Protein 2CWJ (pdb70)

Foldseek 3Di:
DDDDDDPDDQWDDDAQKIKGDWFFQAPRVHRHHAPDLALRRLQSSVVSVVPVCCVVPHQCLQFAEKEKEAQDDPSCVVNVVNVDVRHDPPDHHYYYDHDNADDVRTRMIMIGMGGD

Solvent-accessible surface area: 6413 Å² total; per-residue (Å²): 84,11,142,64,99,66,142,72,64,14,27,64,108,70,61,86,99,7,99,8,30,14,1,17,0,22,43,15,154,88,62,46,62,28,153,37,37,110,92,74,1,6,85,66,1,8,37,0,1,80,40,33,1,104,64,43,65,16,67,14,77,36,8,77,70,3,30,4,61,14,57,50,145,84,81,89,72,72,8,73,69,0,18,145,96,21,2,89,201,106,122,6,70,80,34,50,69,62,44,89,78,35,65,137,50,0,41,8,29,5,62,0,32,2,107,69

Sequence (116 aa):
APKPVGPYSQAVESGCFMFVSGQIPINPETGALEEGGFKESAKRALDNLKAIVEGAGYSMDDIVKVTVYITDISRFSEFNEVYREYFNRPYPARAVVGVAALPLGAPLEVEAVLYT

CATH classification: 3.30.1330.40

B-factor: mean 121.58, std 36.81, range [38.65, 200.0]

InterPro domains:
  IPR006056 RidA family [TIGR00004] (8-127)
  IPR006175 YjgF/YER057c/UK114 family [PF01042] (12-126)
  IPR006175 YjgF/YER057c/UK114 family [PTHR11803] (12-128)
  IPR035959 RutC-like superfamily [G3DSA:3.30.1330.40] (11-133)
  IPR035959 RutC-like superfamily [SSF55298] (9-129)

Organism: Aeropyrum pernix (strain ATCC 700893 / DSM 11879 / JCM 9820 / NBRC 100138 / K1) (NCBI:txid272557)

Nearest PDB structures (foldseek):
  2cwj-assembly1_A  TM=1.009E+00  e=9.060E-26  Aeropyrum pernix K1
  1xrg-assembly1_C  TM=9.682E-01  e=2.470E-14  Acetivibrio thermocellus
  1xrg-assembly1_A  TM=9.672E-01  e=3.012E-14  Acetivibrio thermocellus
  3l7q-assembly2_E  TM=9.511E-01  e=1.004E-12  Streptococcus mutans UA159
  8v8r-assembly2_C  TM=9.565E-01  e=2.221E-12  Streptococcus sanguinis

Secondary structure (DSSP, 8-state):
-----SS--S-EEETTEEEEEEE--EEGGGTEEPSSSSHHHHHHHHHHHHHHHHHTS--GGG--EEEEEESSSSHHHHHHHHHHTT--SS--EEEEEE-S--GGG-SEEEEEE-B-

Radius of gyration: 13.23 Å; Cα contacts (8 Å, |Δi|>4): 214; chains: 1; bounding box: 33×30×33 Å

Structure (mmCIF, N/CA/C/O backbone):
data_2CWJ
#
_entry.id   2CWJ
#
_cell.length_a   109.026
_cell.length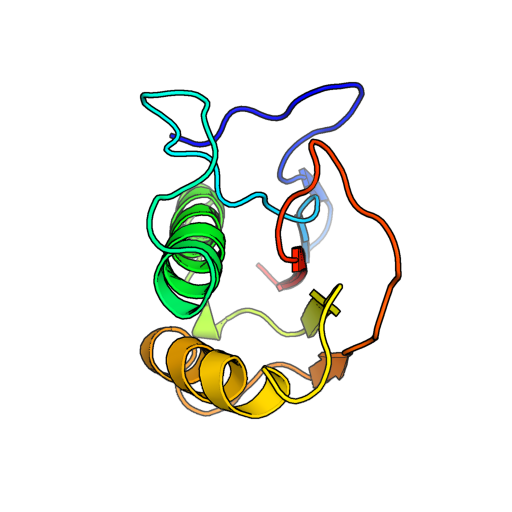_b   109.026
_cell.length_c   109.026
_cell.angle_alpha   90.00
_cell.angle_beta   90.00
_cell.angle_gamma   90.00
#
_symmetry.space_group_name_H-M   'I 21 3'
#
loop_
_atom_site.group_PDB
_atom_site.id
_atom_site.type_symbol
_atom_site.label_atom_id
_atom_site.label_alt_id
_atom_site.label_comp_id
_atom_site.label_asym_id
_atom_site.label_entity_id
_atom_site.label_seq_id
_atom_site.pdbx_PDB_ins_code
_atom_site.Cartn_x
_atom_site.Cartn_y
_atom_site.Cartn_z
_atom_site.occupancy
_atom_site.B_iso_or_equiv
_atom_site.auth_seq_id
_atom_site.auth_comp_id
_atom_site.auth_asym_id
_atom_site.auth_atom_id
_atom_site.pdbx_PDB_model_num
ATOM 1 N N . ALA A 1 4 ? 10.233 94.338 20.929 1.00 199.50 4 ALA A N 1
ATOM 2 C CA . ALA A 1 4 ? 9.787 95.094 19.719 1.00 199.50 4 ALA A CA 1
ATOM 3 C C . ALA A 1 4 ? 9.292 96.490 20.093 1.00 199.50 4 ALA A C 1
ATOM 4 O O . ALA A 1 4 ? 8.758 96.694 21.178 1.00 199.50 4 ALA A O 1
ATOM 6 N N . PRO A 1 5 ? 9.465 97.472 19.190 1.00 108.58 5 PRO A N 1
ATOM 7 C CA . PRO A 1 5 ? 9.039 98.859 19.407 1.00 108.58 5 PRO A CA 1
ATOM 8 C C . PRO A 1 5 ? 7.587 98.983 19.856 1.00 108.58 5 PRO A C 1
ATOM 9 O O . PRO A 1 5 ? 6.689 98.350 19.299 1.00 108.58 5 PRO A O 1
ATOM 13 N N . LYS A 1 6 ? 7.361 99.807 20.870 1.00 200.00 6 LYS A N 1
ATOM 14 C CA . LYS A 1 6 ? 6.008 100.012 21.370 1.00 200.00 6 LYS A CA 1
ATOM 15 C C . LYS A 1 6 ? 5.563 101.474 21.270 1.00 200.00 6 LYS A C 1
ATOM 16 O O . LYS A 1 6 ? 5.965 102.317 22.083 1.00 200.00 6 LYS A O 1
ATOM 22 N N . PRO A 1 7 ? 4.702 101.784 20.274 1.00 95.95 7 PRO A N 1
ATOM 23 C CA . PRO A 1 7 ? 4.222 103.149 20.092 1.00 95.95 7 PRO A CA 1
ATOM 24 C C . PRO A 1 7 ? 3.957 103.828 21.418 1.00 95.95 7 PRO A C 1
ATOM 25 O O . PRO A 1 7 ? 3.443 103.207 22.349 1.00 95.95 7 PRO A O 1
ATOM 29 N N . VAL A 1 8 ? 4.334 105.101 21.503 1.00 119.52 8 VAL A N 1
ATOM 30 C CA . VAL A 1 8 ? 4.128 105.868 22.722 1.00 119.52 8 VAL A CA 1
ATOM 31 C C . VAL A 1 8 ? 3.348 107.167 22.523 1.00 119.52 8 VAL A C 1
ATOM 32 O O . VAL A 1 8 ? 3.848 108.133 21.954 1.00 119.52 8 VAL A O 1
ATOM 36 N N . GLY A 1 9 ? 2.110 107.173 23.005 1.00 127.85 9 GLY A N 1
ATOM 37 C CA . GLY A 1 9 ? 1.289 108.362 22.902 1.00 127.85 9 GLY A CA 1
ATOM 38 C C . GLY A 1 9 ? -0.059 108.108 22.273 1.00 127.85 9 GLY A C 1
ATOM 39 O O . GLY A 1 9 ? -0.803 107.240 22.719 1.00 127.85 9 GLY A O 1
ATOM 40 N N . PRO A 1 10 ? -0.412 108.894 21.250 1.00 99.43 10 PRO A N 1
ATOM 41 C CA . PRO A 1 10 ? -1.675 108.794 20.513 1.00 99.43 10 PRO A CA 1
ATOM 42 C C . PRO A 1 10 ? -1.457 108.310 19.065 1.00 99.43 10 PRO A C 1
ATOM 43 O O . PRO A 1 10 ? -2.063 108.838 18.125 1.00 99.43 10 PRO A O 1
ATOM 47 N N . TYR A 1 11 ? -0.611 107.303 18.879 1.00 105.44 11 TYR A N 1
ATOM 48 C CA . TYR A 1 11 ? -0.340 106.851 17.528 1.00 105.44 11 TYR A CA 1
ATOM 49 C C . TYR A 1 11 ? -0.129 105.365 17.349 1.00 105.44 11 TYR A C 1
ATOM 50 O O . TYR A 1 11 ? 0.165 104.636 18.289 1.00 105.44 11 TYR A O 1
ATOM 59 N N . SER A 1 12 ? -0.259 104.946 16.098 1.00 130.72 12 SER A N 1
ATOM 60 C CA . SER A 1 12 ? -0.062 103.568 15.694 1.00 130.72 12 SER A CA 1
ATOM 61 C C . SER A 1 12 ? 1.265 103.578 14.919 1.00 130.72 12 SER A C 1
ATOM 62 O O . SER A 1 12 ? 1.480 104.448 14.071 1.00 130.72 12 SER A O 1
ATOM 65 N N . GLN A 1 13 ? 2.159 102.634 15.202 1.00 130.20 13 GLN A N 1
ATOM 66 C CA . GLN A 1 13 ? 3.430 102.616 14.496 1.00 130.20 13 GLN A CA 1
ATOM 67 C C . GLN A 1 13 ? 3.303 102.099 13.075 1.00 130.20 13 GLN A C 1
ATOM 68 O O . GLN A 1 13 ? 4.285 101.674 12.491 1.00 130.20 13 GLN A O 1
ATOM 74 N N . ALA A 1 14 ? 2.092 102.152 12.525 1.00 107.87 14 ALA A N 1
ATOM 75 C CA . ALA A 1 14 ? 1.815 101.707 11.157 1.00 107.87 14 ALA A CA 1
ATOM 76 C C . ALA A 1 14 ? 0.326 101.468 10.958 1.00 107.87 14 ALA A C 1
ATOM 77 O O . ALA A 1 14 ? -0.357 101.037 11.886 1.00 107.87 14 ALA A O 1
ATOM 79 N N . VAL A 1 15 ? -0.177 101.751 9.754 1.00 75.98 15 VAL A N 1
ATOM 80 C CA . VAL A 1 15 ? -1.592 101.532 9.432 1.00 75.98 15 VAL A CA 1
ATOM 81 C C . VAL A 1 15 ? -1.801 101.054 7.985 1.00 75.98 15 VAL A C 1
ATOM 82 O O . VAL A 1 15 ? -1.340 101.675 7.024 1.00 75.98 15 VAL A O 1
ATOM 86 N N . GLU A 1 16 ? -2.516 99.939 7.856 1.00 172.98 16 GLU A N 1
ATOM 87 C CA . GLU A 1 16 ? -2.808 99.312 6.567 1.00 172.98 16 GLU A CA 1
ATOM 88 C C . GLU A 1 16 ? -4.026 99.866 5.816 1.00 172.98 16 GLU A C 1
ATOM 89 O O . GLU A 1 16 ? -5.076 99.220 5.760 1.00 172.98 16 GLU A O 1
ATOM 95 N N . SER A 1 17 ? -3.895 101.054 5.233 1.00 140.20 17 SER A N 1
ATOM 96 C CA . SER A 1 17 ? -5.008 101.611 4.472 1.00 140.20 17 SER A CA 1
ATOM 97 C C . SER A 1 17 ? -4.578 101.753 3.017 1.00 140.20 17 SER A C 1
ATOM 98 O O . SER A 1 17 ? -3.518 102.318 2.719 1.00 140.20 17 SER A O 1
ATOM 101 N N . GLY A 1 18 ? -5.404 101.234 2.111 1.00 136.24 18 GLY A N 1
ATOM 102 C CA . GLY A 1 18 ? -5.072 101.293 0.700 1.00 136.24 18 GLY A CA 1
ATOM 103 C C . GLY A 1 18 ? -3.830 100.469 0.415 1.00 136.24 18 GLY A C 1
ATOM 104 O O . GLY A 1 18 ? -3.438 99.608 1.210 1.00 136.24 18 GLY A O 1
ATOM 105 N N . CYS A 1 19 ? -3.206 100.722 -0.727 1.00 184.57 19 CYS A N 1
ATOM 106 C CA . CYS A 1 19 ? -1.996 99.995 -1.096 1.00 184.57 19 CYS A CA 1
ATOM 107 C C . CYS A 1 19 ? -0.753 100.640 -0.468 1.00 184.57 19 CYS A C 1
ATOM 108 O O . CYS A 1 19 ? 0.338 100.564 -1.043 1.00 184.57 19 CYS A O 1
ATOM 111 N N . PHE A 1 20 ? -0.921 101.269 0.703 1.00 142.45 20 PHE A N 1
ATOM 112 C CA . PHE A 1 20 ? 0.187 101.933 1.407 1.00 142.45 20 PHE A CA 1
ATOM 113 C C . PHE A 1 20 ? 0.281 101.580 2.891 1.00 142.45 20 PHE A C 1
ATOM 114 O O . PHE A 1 20 ? -0.686 101.142 3.511 1.00 142.45 20 PHE A O 1
ATOM 122 N N . MET A 1 21 ? 1.455 101.802 3.462 1.00 109.65 21 MET A N 1
ATOM 123 C CA . MET A 1 21 ? 1.670 101.550 4.877 1.00 109.65 21 MET A CA 1
ATOM 124 C C . MET A 1 21 ? 2.298 102.779 5.512 1.00 109.65 21 MET A C 1
ATOM 125 O O . MET A 1 21 ? 3.468 103.084 5.279 1.00 109.65 21 MET A O 1
ATOM 130 N N . PHE A 1 22 ? 1.503 103.489 6.306 1.00 109.56 22 PHE A N 1
ATOM 131 C CA . PHE A 1 22 ? 1.971 104.689 6.983 1.00 109.56 22 PHE A CA 1
ATOM 132 C C . PHE A 1 22 ? 2.614 104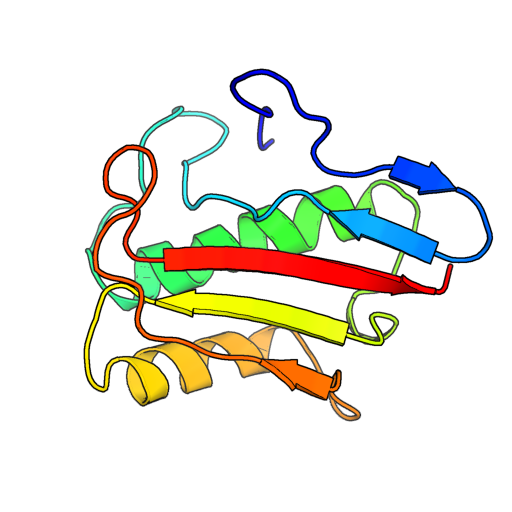.309 8.305 1.00 109.56 22 PHE A C 1
ATOM 133 O O . PHE A 1 22 ? 2.034 103.580 9.104 1.00 109.56 22 PHE A O 1
ATOM 141 N N . VAL A 1 23 ? 3.813 104.827 8.531 1.00 89.00 23 VAL A N 1
ATOM 142 C CA . VAL A 1 23 ? 4.563 104.517 9.732 1.00 89.00 23 VAL A CA 1
ATOM 143 C C . VAL A 1 23 ? 4.899 105.708 10.600 1.00 89.00 23 VAL A C 1
ATOM 144 O O . VAL A 1 23 ? 5.538 106.659 10.167 1.00 89.00 23 VAL A O 1
ATOM 148 N N . SER A 1 24 ? 4.467 105.655 11.844 1.00 70.52 24 SER A N 1
ATOM 149 C CA . SER A 1 24 ? 4.786 106.743 12.728 1.00 70.52 24 SER A CA 1
ATOM 150 C C . SER A 1 24 ? 6.290 106.739 12.752 1.00 70.52 24 SER A C 1
ATOM 151 O O . SER A 1 24 ? 6.921 105.682 12.747 1.00 70.52 24 SER A O 1
ATOM 154 N N . GLY A 1 25 ? 6.858 107.931 12.758 1.00 94.10 25 GLY A N 1
ATOM 155 C CA . GLY A 1 25 ? 8.296 108.054 12.788 1.00 94.10 25 GLY A CA 1
ATOM 156 C C . GLY A 1 25 ? 8.848 107.223 13.908 1.00 94.10 25 GLY A C 1
ATOM 157 O O . GLY A 1 25 ? 8.534 107.461 15.065 1.00 94.10 25 GLY A O 1
ATOM 158 N N . GLN A 1 26 ? 9.669 106.241 13.576 1.00 108.05 26 GLN A N 1
ATOM 159 C CA . GLN A 1 26 ? 10.214 105.405 14.615 1.00 108.05 26 GLN A CA 1
ATOM 160 C C . GLN A 1 26 ? 11.282 106.031 15.491 1.00 108.05 26 GLN A C 1
ATOM 161 O O . GLN A 1 26 ? 11.948 106.991 15.110 1.00 108.05 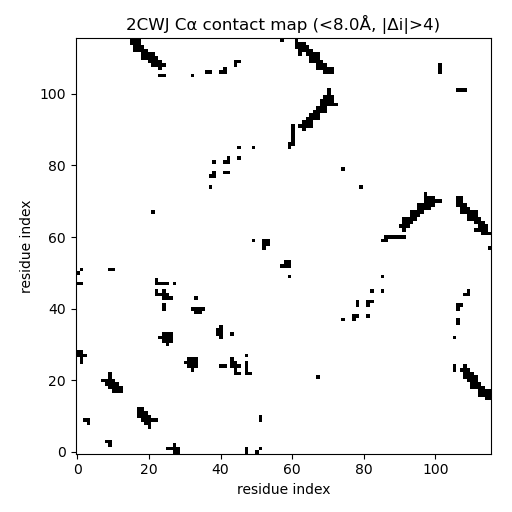26 GLN A O 1
ATOM 167 N N . ILE A 1 27 ? 11.415 105.466 16.685 1.00 139.17 27 ILE A N 1
ATOM 168 C CA . ILE A 1 27 ? 12.364 105.937 17.679 1.00 139.17 27 ILE A CA 1
ATOM 169 C C . ILE A 1 27 ? 13.410 104.891 18.102 1.00 139.17 27 ILE A C 1
ATOM 170 O O . ILE A 1 27 ? 13.121 103.690 18.212 1.00 139.17 27 ILE A O 1
ATOM 175 N N . PRO A 1 28 ? 14.651 105.350 18.338 1.00 129.18 28 PRO A N 1
ATOM 176 C CA . PRO A 1 28 ? 15.765 104.505 18.750 1.00 129.18 28 PRO A CA 1
ATOM 177 C C . PRO A 1 28 ? 15.694 103.946 20.169 1.00 129.18 28 PRO A C 1
ATOM 178 O O . PRO A 1 28 ? 16.680 104.004 20.900 1.00 129.18 28 PRO A O 1
ATOM 182 N N . ILE A 1 29 ? 14.553 103.400 20.573 1.00 94.90 29 ILE A N 1
ATOM 183 C CA . ILE A 1 29 ? 14.479 102.841 21.922 1.00 94.90 29 ILE A CA 1
ATOM 184 C C . ILE A 1 29 ? 14.731 101.354 21.910 1.00 94.90 29 ILE A C 1
ATOM 185 O O . ILE A 1 29 ? 14.109 100.624 21.137 1.00 94.90 29 ILE A O 1
ATOM 190 N N . ASN A 1 30 ? 15.660 100.904 22.744 1.00 115.06 30 ASN A N 1
ATOM 191 C CA . ASN A 1 30 ? 15.914 99.485 22.815 1.00 115.06 30 ASN A CA 1
ATOM 192 C C . ASN A 1 30 ? 14.535 99.013 23.174 1.00 115.06 30 ASN A C 1
ATOM 193 O O . ASN A 1 30 ? 14.147 99.056 24.335 1.00 115.06 30 ASN A O 1
ATOM 198 N N . PRO A 1 31 ? 13.771 98.563 22.181 1.00 104.72 31 PRO A N 1
ATOM 199 C CA . PRO A 1 31 ? 12.412 98.101 22.454 1.00 104.72 31 PRO A CA 1
ATOM 200 C C . PRO A 1 31 ? 12.269 97.314 23.752 1.00 104.72 31 PRO A C 1
ATOM 201 O O . PRO A 1 31 ? 11.335 97.552 24.517 1.00 104.72 31 PRO A O 1
ATOM 205 N N . GLU A 1 32 ? 13.202 96.397 24.005 1.00 198.09 32 GLU A N 1
ATOM 206 C CA . GLU A 1 32 ? 13.169 95.567 25.211 1.00 198.09 32 GLU A CA 1
ATOM 207 C C . GLU A 1 32 ? 13.793 96.256 26.422 1.00 198.09 32 GLU A C 1
ATOM 208 O O . GLU A 1 32 ? 14.094 95.603 27.422 1.00 198.09 32 GLU A O 1
ATOM 214 N N . THR A 1 33 ? 14.012 97.560 26.329 1.00 129.98 33 THR A N 1
ATOM 215 C CA . THR A 1 33 ? 14.581 98.296 27.446 1.00 129.98 33 THR A CA 1
ATOM 216 C C . THR A 1 33 ? 14.061 99.721 27.427 1.00 129.98 33 THR A C 1
ATOM 217 O O . THR A 1 33 ? 14.600 100.602 28.103 1.00 129.98 33 THR A O 1
ATOM 221 N N . GLY A 1 34 ? 12.989 99.920 26.659 1.00 148.12 34 GLY A N 1
ATOM 222 C CA . GLY A 1 34 ? 12.350 101.221 26.540 1.00 148.12 34 GLY A CA 1
ATOM 223 C C . GLY A 1 34 ? 13.226 102.402 26.917 1.00 148.12 34 GLY A C 1
ATOM 224 O O . GLY A 1 34 ? 12.838 103.269 27.709 1.00 148.12 34 GLY A O 1
ATOM 225 N N . ALA A 1 35 ? 14.419 102.432 26.339 1.00 100.02 35 ALA A N 1
ATOM 226 C CA . ALA A 1 35 ? 15.378 103.492 26.596 1.00 100.02 35 ALA A CA 1
ATOM 227 C C . ALA A 1 35 ? 16.102 103.752 25.288 1.00 100.02 35 ALA A C 1
ATOM 228 O O . ALA A 1 35 ? 16.171 102.877 24.426 1.00 100.02 35 ALA A O 1
ATOM 230 N N . LEU A 1 36 ? 16.635 104.952 25.124 1.00 139.72 36 LEU A N 1
ATOM 231 C CA . LEU A 1 36 ? 17.333 105.242 23.894 1.00 139.72 36 LEU A CA 1
ATOM 232 C C . LEU A 1 36 ? 18.568 104.339 23.800 1.00 139.72 36 LEU A C 1
ATOM 233 O O . LEU A 1 36 ? 18.984 103.763 24.804 1.00 139.72 36 LEU A O 1
ATOM 238 N N . GLU A 1 37 ? 19.131 104.197 22.597 1.00 131.61 37 GLU A N 1
ATOM 239 C CA . GLU A 1 37 ? 20.308 103.345 22.358 1.00 131.61 37 GLU A CA 1
ATOM 240 C C . GLU A 1 37 ? 21.565 103.941 22.963 1.00 131.61 37 GLU A C 1
ATOM 241 O O . GLU A 1 37 ? 21.609 105.129 23.281 1.00 131.61 37 GLU A O 1
ATOM 247 N N . GLU A 1 38 ? 22.602 103.128 23.106 1.00 174.74 38 GLU A N 1
ATOM 248 C CA . GLU A 1 38 ? 23.818 103.672 23.665 1.00 174.74 38 GLU A CA 1
ATOM 249 C C . GLU A 1 38 ? 24.898 103.964 22.628 1.00 174.74 38 GLU A C 1
ATOM 250 O O . GLU A 1 38 ? 25.189 103.147 21.746 1.00 174.74 38 GLU A O 1
ATOM 256 N N . GLY A 1 39 ? 25.483 105.153 22.762 1.00 136.83 39 GLY A N 1
ATOM 257 C CA . GLY A 1 39 ? 26.529 105.617 21.866 1.00 136.83 39 GLY A CA 1
ATOM 258 C C . GLY A 1 39 ? 26.348 107.107 21.664 1.00 136.83 39 GLY A C 1
ATOM 259 O O . GLY A 1 39 ? 27.187 107.899 22.078 1.00 136.83 39 GLY A O 1
ATOM 260 N N . GLY A 1 40 ? 25.234 107.485 21.044 1.00 200.00 40 GLY A N 1
ATOM 261 C CA . GLY A 1 40 ? 24.940 108.888 20.810 1.00 200.00 40 GLY A CA 1
ATOM 262 C C . GLY A 1 40 ? 24.886 109.288 19.346 1.00 200.00 40 GLY A C 1
ATOM 263 O O . GLY A 1 40 ? 24.128 110.174 18.960 1.00 200.00 40 GLY A O 1
ATOM 264 N N . PHE A 1 41 ? 25.681 108.621 18.522 1.00 133.12 41 PHE A N 1
ATOM 265 C CA . PHE A 1 41 ? 25.750 108.930 17.105 1.00 133.12 41 PHE A CA 1
ATOM 266 C C . PHE A 1 41 ? 25.090 107.869 16.201 1.00 133.12 41 PHE A C 1
ATOM 267 O O . PHE A 1 41 ? 23.880 107.871 15.993 1.00 133.12 41 PHE A O 1
ATOM 275 N N . LYS A 1 42 ? 25.919 106.974 15.670 1.00 119.13 42 LYS A N 1
ATOM 276 C CA . LYS A 1 42 ? 25.513 105.908 14.757 1.00 119.13 42 LYS A CA 1
ATOM 277 C C . LYS A 1 42 ? 24.679 104.820 15.394 1.00 119.13 42 LYS A C 1
ATOM 278 O O . LYS A 1 42 ? 23.748 104.318 14.783 1.00 119.13 42 LYS A O 1
ATOM 284 N N . GLU A 1 43 ? 25.071 104.426 16.604 1.00 137.61 43 GLU A N 1
ATOM 285 C CA . GLU A 1 43 ? 24.320 103.392 17.307 1.00 137.61 43 GLU A CA 1
ATOM 286 C C . GLU A 1 43 ? 22.818 103.606 17.161 1.00 137.61 43 GLU A C 1
ATOM 287 O O . GLU A 1 43 ? 22.137 102.822 16.532 1.00 137.61 43 GLU A O 1
ATOM 293 N N . SER A 1 44 ? 22.404 104.734 17.737 1.00 121.76 44 SER A N 1
ATOM 294 C CA . SER A 1 44 ? 21.014 105.164 17.699 1.00 121.76 44 SER A CA 1
ATOM 295 C C . SER A 1 44 ? 20.533 105.144 16.258 1.00 121.76 44 SER A C 1
ATOM 296 O O . SER A 1 44 ? 19.638 104.376 15.902 1.00 121.76 44 SER A O 1
ATOM 299 N N . ALA A 1 45 ? 21.153 105.981 15.432 1.00 153.69 45 ALA A N 1
ATOM 300 C CA . ALA A 1 45 ? 20.813 106.075 14.013 1.00 153.69 45 ALA A CA 1
ATOM 301 C C . ALA A 1 45 ? 20.815 104.707 13.332 1.00 153.69 45 ALA A C 1
ATOM 302 O O . ALA A 1 45 ? 20.290 104.552 12.228 1.00 153.69 45 ALA A O 1
ATOM 304 N N . LYS A 1 46 ? 21.418 103.725 13.991 1.00 75.91 46 LYS A N 1
ATOM 305 C CA . LYS A 1 46 ? 21.480 102.384 13.453 1.00 75.91 46 LYS A CA 1
ATOM 306 C C . LYS A 1 46 ? 20.242 101.630 13.926 1.00 75.91 46 LYS A C 1
ATOM 307 O O . LYS A 1 46 ? 19.455 101.136 13.118 1.00 75.91 46 LYS A O 1
ATOM 313 N N . ARG A 1 47 ? 20.054 101.568 15.240 1.00 94.71 47 ARG A N 1
ATOM 314 C CA . ARG A 1 47 ? 18.899 100.876 15.809 1.00 94.71 47 ARG A CA 1
ATOM 315 C C . ARG A 1 47 ? 17.589 101.512 15.391 1.00 94.71 47 ARG A C 1
ATOM 316 O O . ARG A 1 47 ? 16.670 100.819 14.982 1.00 94.71 47 ARG A O 1
ATOM 324 N N . ALA A 1 48 ? 17.495 102.829 15.517 1.00 99.65 48 ALA A N 1
ATOM 325 C CA . ALA A 1 48 ? 16.283 103.531 15.139 1.00 99.65 48 ALA A CA 1
ATOM 326 C C . ALA A 1 48 ? 15.805 102.987 13.810 1.00 99.65 48 ALA A C 1
ATOM 327 O O . ALA A 1 48 ? 14.613 102.836 13.586 1.00 99.65 48 ALA A O 1
ATOM 329 N N . LEU A 1 49 ? 16.746 102.682 12.927 1.00 105.91 49 LEU A N 1
ATOM 330 C CA . LEU A 1 49 ? 16.390 102.143 11.627 1.00 105.91 49 LEU A CA 1
ATOM 331 C C . LEU A 1 49 ? 15.991 100.697 11.770 1.00 105.91 49 LEU A C 1
ATOM 332 O O . LEU A 1 49 ? 14.974 100.274 11.232 1.00 105.91 49 LEU A O 1
ATOM 337 N N . ASP A 1 50 ? 16.795 99.929 12.491 1.00 110.50 50 ASP A N 1
ATOM 338 C CA . ASP A 1 50 ? 16.450 98.537 12.711 1.00 110.50 50 ASP A CA 1
ATOM 339 C C . ASP A 1 50 ? 15.033 98.609 13.288 1.00 110.50 50 ASP A C 1
ATOM 340 O O . ASP A 1 50 ? 14.103 97.997 12.767 1.00 110.50 50 ASP A O 1
ATOM 345 N N . ASN A 1 51 ? 14.878 99.394 14.350 1.00 141.74 51 ASN A N 1
ATOM 346 C CA . ASN A 1 51 ? 13.587 99.589 14.995 1.00 141.74 51 ASN A CA 1
ATOM 347 C C . ASN A 1 51 ? 12.506 99.714 13.932 1.00 141.74 51 ASN A C 1
ATOM 348 O O . ASN A 1 51 ? 11.343 99.435 14.190 1.00 141.74 51 ASN A O 1
ATOM 353 N N . LEU A 1 52 ? 12.891 100.148 12.737 1.00 119.89 52 LEU A N 1
ATOM 354 C CA . LEU A 1 52 ? 11.926 100.267 11.651 1.00 119.89 52 LEU A CA 1
ATOM 355 C C . LEU A 1 52 ? 11.943 98.977 10.876 1.00 119.89 52 LEU A C 1
ATOM 356 O O . LEU A 1 52 ? 10.907 98.357 10.653 1.00 119.89 52 LEU A O 1
ATOM 361 N N . LYS A 1 53 ? 13.140 98.599 10.450 1.00 151.32 53 LYS A N 1
ATOM 362 C CA . LYS A 1 53 ? 13.344 97.377 9.704 1.00 151.32 53 LYS A CA 1
ATOM 363 C C . LYS A 1 53 ? 12.344 96.331 10.214 1.00 151.32 53 LYS A C 1
ATOM 364 O O . LYS A 1 53 ? 11.904 95.473 9.447 1.00 151.32 53 LYS A O 1
ATOM 370 N N . ALA A 1 54 ? 11.958 96.438 11.492 1.00 162.65 54 ALA A N 1
ATOM 371 C CA . ALA A 1 54 ? 11.030 95.495 12.135 1.00 162.65 54 ALA A CA 1
ATOM 372 C C . ALA A 1 54 ? 9.531 95.569 11.762 1.00 162.65 54 ALA A C 1
ATOM 373 O O . ALA A 1 54 ? 9.007 94.681 11.079 1.00 162.65 54 ALA A O 1
ATOM 375 N N . ILE A 1 55 ? 8.833 96.598 12.235 1.00 120.69 55 ILE A N 1
ATOM 376 C CA . ILE A 1 55 ? 7.409 96.756 11.937 1.00 120.69 55 ILE A CA 1
ATOM 377 C C . ILE A 1 55 ? 7.143 96.563 10.453 1.00 120.69 55 ILE A C 1
ATOM 378 O O . ILE A 1 55 ? 6.153 95.942 10.051 1.00 120.69 55 ILE A O 1
ATOM 383 N N . VAL A 1 56 ? 8.031 97.146 9.657 1.00 119.42 56 VAL A N 1
ATOM 384 C CA . VAL A 1 56 ? 7.973 97.072 8.210 1.00 119.42 56 VAL A CA 1
ATOM 385 C C . VAL A 1 56 ? 7.693 95.633 7.830 1.00 119.42 56 VAL A C 1
ATOM 386 O O . VAL A 1 56 ? 6.759 95.334 7.076 1.00 119.42 56 VAL A O 1
ATOM 390 N N . GLU A 1 57 ? 8.525 94.748 8.375 1.00 163.21 57 GLU A N 1
ATOM 391 C CA . GLU A 1 57 ? 8.437 93.314 8.120 1.00 163.21 57 GLU A CA 1
ATOM 392 C C . GLU A 1 57 ? 7.162 92.707 8.729 1.00 163.21 57 GLU A C 1
ATOM 393 O O . GLU A 1 57 ? 6.589 91.758 8.174 1.00 163.21 57 GLU A O 1
ATOM 399 N N . GLY A 1 58 ? 6.708 93.265 9.851 1.00 102.37 58 GLY A N 1
ATOM 400 C CA . GLY A 1 58 ? 5.495 92.760 10.459 1.00 102.37 58 GLY A CA 1
ATOM 401 C C . GLY A 1 58 ? 4.485 92.534 9.351 1.00 102.37 58 GLY A C 1
ATOM 402 O O . GLY A 1 58 ? 4.183 91.396 8.987 1.00 102.37 58 GLY A O 1
ATOM 403 N N . ALA A 1 59 ? 3.984 93.630 8.790 1.00 200.00 59 ALA A N 1
ATOM 404 C CA . ALA A 1 59 ? 3.005 93.563 7.713 1.00 200.00 59 ALA A CA 1
ATOM 405 C C . ALA A 1 59 ? 3.660 93.039 6.443 1.00 200.00 59 ALA A C 1
ATOM 406 O O . ALA A 1 59 ? 3.723 93.752 5.429 1.00 200.00 59 ALA A O 1
ATOM 408 N N . GLY A 1 60 ? 4.138 91.796 6.515 1.00 134.19 60 GLY A N 1
ATOM 409 C CA . GLY A 1 60 ? 4.791 91.160 5.382 1.00 134.19 60 GLY A CA 1
ATOM 410 C C . GLY A 1 60 ? 5.229 92.207 4.390 1.00 134.19 60 GLY A C 1
ATOM 411 O O . GLY A 1 60 ? 4.476 92.573 3.488 1.00 134.19 60 GLY A O 1
ATOM 412 N N . TYR A 1 61 ? 6.438 92.718 4.555 1.00 115.48 61 TYR A N 1
ATOM 413 C CA . TYR A 1 61 ? 6.868 93.746 3.648 1.00 115.48 61 TYR A CA 1
ATOM 414 C C . TYR A 1 61 ? 8.355 94.005 3.588 1.00 115.48 61 TYR A C 1
ATOM 415 O O . TYR A 1 61 ? 8.973 94.351 4.589 1.00 115.48 61 TYR A O 1
ATOM 424 N N . SER A 1 62 ? 8.919 93.860 2.394 1.00 134.61 62 SER A N 1
ATOM 425 C CA . SER A 1 62 ? 10.342 94.096 2.186 1.00 134.61 62 SER A CA 1
ATOM 426 C C . SER A 1 62 ? 10.522 95.601 2.226 1.00 134.61 62 SER A C 1
ATOM 427 O O . SER A 1 62 ? 9.704 96.330 1.669 1.00 134.61 62 SER A O 1
ATOM 430 N N . MET A 1 63 ? 11.573 96.073 2.889 1.00 108.44 63 MET A N 1
ATOM 431 C CA . MET A 1 63 ? 11.812 97.507 2.965 1.00 108.44 63 MET A CA 1
ATOM 432 C C . MET A 1 63 ? 12.156 98.100 1.613 1.00 108.44 63 MET A C 1
ATOM 433 O O . MET A 1 63 ? 11.683 99.184 1.274 1.00 108.44 63 MET A O 1
ATOM 438 N N . ASP A 1 64 ? 12.981 97.402 0.840 1.00 164.59 64 ASP A N 1
ATOM 439 C CA . ASP A 1 64 ? 13.342 97.902 -0.482 1.00 164.59 64 ASP A CA 1
ATOM 440 C C . ASP A 1 64 ? 12.076 98.058 -1.330 1.00 164.59 64 ASP A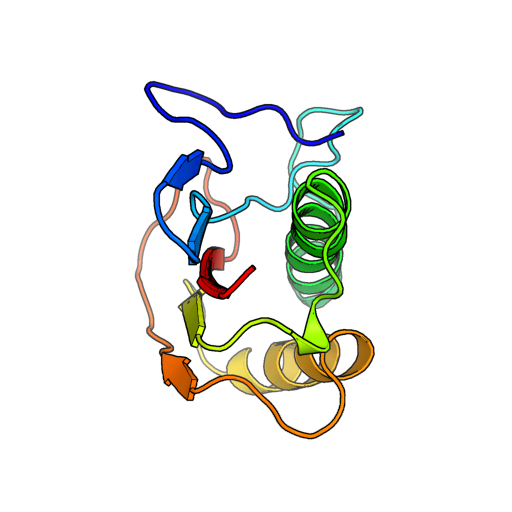 C 1
ATOM 441 O O . ASP A 1 64 ? 12.145 98.395 -2.516 1.00 164.59 64 ASP A O 1
ATOM 446 N N . ASP A 1 65 ? 10.928 97.807 -0.696 1.00 135.46 65 ASP A N 1
ATOM 447 C CA . ASP A 1 65 ? 9.599 97.895 -1.315 1.00 135.46 65 ASP A CA 1
ATOM 448 C C . ASP A 1 65 ? 9.020 99.283 -0.991 1.00 135.46 65 ASP A C 1
ATOM 449 O O . ASP A 1 65 ? 8.051 99.733 -1.609 1.00 135.46 65 ASP A O 1
ATOM 454 N N . ILE A 1 66 ? 9.650 99.946 -0.020 1.00 124.78 66 ILE A N 1
ATOM 455 C CA . ILE A 1 66 ? 9.284 101.289 0.440 1.00 124.78 66 ILE A CA 1
ATOM 456 C C . ILE A 1 66 ? 9.528 102.363 -0.601 1.00 124.78 66 ILE A C 1
ATOM 457 O O . ILE A 1 66 ? 10.657 102.550 -1.057 1.00 124.78 66 ILE A O 1
ATOM 462 N N . VAL A 1 67 ? 8.486 103.103 -0.947 1.00 134.83 67 VAL A N 1
ATOM 463 C CA . VAL A 1 67 ? 8.649 104.144 -1.946 1.00 134.83 67 VAL A CA 1
ATOM 464 C C . VAL A 1 67 ? 9.108 105.498 -1.408 1.00 134.83 67 VAL A C 1
ATOM 465 O O . VAL A 1 67 ? 9.748 106.269 -2.127 1.00 134.83 67 VAL A O 1
ATOM 469 N N . LYS A 1 68 ? 8.805 105.793 -0.151 1.00 72.98 68 LYS A N 1
ATOM 470 C CA . LYS A 1 68 ? 9.217 107.066 0.396 1.00 72.98 68 LYS A CA 1
ATOM 471 C C . LYS A 1 68 ? 9.555 106.942 1.857 1.00 72.98 68 LYS A C 1
ATOM 472 O O . LYS A 1 68 ? 8.939 106.166 2.578 1.00 72.98 68 LYS A O 1
ATOM 478 N N . VAL A 1 69 ? 10.554 107.706 2.280 1.00 122.59 69 VAL A N 1
ATOM 479 C CA . VAL A 1 69 ? 10.986 107.741 3.673 1.00 122.59 69 VAL A CA 1
ATOM 480 C C . VAL A 1 69 ? 11.270 109.199 4.014 1.00 122.59 69 VAL A C 1
ATOM 481 O O . VAL A 1 69 ? 11.802 109.954 3.195 1.00 122.59 69 VAL A O 1
ATOM 485 N N . THR A 1 70 ? 10.909 109.590 5.229 1.00 63.82 70 THR A N 1
ATOM 486 C CA . THR A 1 70 ? 11.066 110.966 5.672 1.00 63.82 70 THR A CA 1
ATOM 487 C C . THR A 1 70 ? 11.745 110.998 7.047 1.00 63.82 70 THR A C 1
ATOM 488 O O . THR A 1 70 ? 11.164 110.571 8.040 1.00 63.82 70 THR A O 1
ATOM 492 N N . VAL A 1 71 ? 12.967 111.521 7.106 1.00 72.44 71 VAL A N 1
ATOM 493 C CA . VAL A 1 71 ? 13.740 111.561 8.352 1.00 72.44 71 VAL A CA 1
ATOM 494 C C . VAL A 1 71 ? 13.735 112.922 9.054 1.00 72.44 71 VAL A C 1
ATOM 495 O O . VAL A 1 71 ? 13.272 113.906 8.498 1.00 72.44 71 VAL A O 1
ATOM 499 N N . TYR A 1 72 ? 14.242 112.966 10.284 1.00 69.95 72 TYR A N 1
ATOM 500 C CA . TYR A 1 72 ? 14.316 114.203 11.061 1.00 69.95 72 TYR A CA 1
ATOM 501 C C . TYR A 1 72 ? 15.573 114.155 11.906 1.00 69.95 72 TYR A C 1
ATOM 502 O O . TYR A 1 72 ? 15.699 113.316 12.784 1.00 69.95 72 TYR A O 1
ATOM 511 N N . ILE A 1 73 ? 16.505 115.058 11.642 1.00 89.37 73 ILE A N 1
ATOM 512 C CA . ILE A 1 73 ? 17.752 115.072 12.389 1.00 89.37 73 ILE A CA 1
ATOM 513 C C . ILE A 1 73 ? 18.021 116.315 13.195 1.00 89.37 73 ILE A C 1
ATOM 514 O O . ILE A 1 73 ? 18.026 117.437 12.682 1.00 89.37 73 ILE A O 1
ATOM 519 N N . THR A 1 74 ? 18.307 116.075 14.465 1.00 80.76 74 THR A N 1
ATOM 520 C CA . THR A 1 74 ? 18.612 117.122 15.410 1.00 80.76 74 THR A CA 1
ATOM 521 C C . THR A 1 74 ? 19.990 117.704 15.088 1.00 80.76 74 THR A C 1
ATOM 522 O O . THR A 1 74 ? 20.203 118.917 15.215 1.00 80.76 74 THR A O 1
ATOM 526 N N . ASP A 1 75 ? 20.919 116.851 14.652 1.00 85.05 75 ASP A N 1
ATOM 527 C CA . ASP A 1 75 ? 22.250 117.344 14.378 1.00 85.05 75 ASP A CA 1
ATOM 528 C C . ASP A 1 75 ? 22.835 117.440 12.983 1.00 85.05 75 ASP A C 1
ATOM 529 O O . ASP A 1 75 ? 22.549 116.686 12.046 1.00 85.05 75 ASP A O 1
ATOM 534 N N . ILE A 1 76 ? 23.734 118.411 12.955 1.00 92.26 76 ILE A N 1
ATOM 535 C CA . ILE A 1 76 ? 24.553 118.918 11.853 1.00 84.89 76 ILE A CA 1
ATOM 536 C C . ILE A 1 76 ? 25.645 117.979 11.295 1.00 88.31 76 ILE A C 1
ATOM 537 O O . ILE A 1 76 ? 26.568 117.547 12.027 1.00 92.64 76 ILE A O 1
ATOM 542 N N . SER A 1 77 ? 25.563 117.686 10.005 1.00 170.92 77 SER A N 1
ATOM 543 C CA . SER A 1 77 ? 26.591 116.874 9.374 1.00 170.92 77 SER A CA 1
ATOM 544 C C . SER A 1 77 ? 26.489 115.386 9.628 1.00 170.92 77 SER A C 1
ATOM 545 O O . SER A 1 77 ? 26.938 114.585 8.802 1.00 170.92 77 SER A O 1
ATOM 548 N N . ARG A 1 78 ? 25.934 114.990 10.766 1.00 106.44 78 ARG A N 1
ATOM 549 C CA . ARG A 1 78 ? 25.811 113.565 11.014 1.00 106.44 78 ARG A CA 1
ATOM 550 C C . ARG A 1 78 ? 24.871 113.049 9.923 1.00 106.44 78 ARG A C 1
ATOM 551 O O . ARG A 1 78 ? 24.187 112.033 10.057 1.00 106.44 78 ARG A O 1
ATOM 559 N N . PHE A 1 79 ? 24.874 113.800 8.825 1.00 101.77 79 PHE A N 1
ATOM 560 C CA . PHE A 1 79 ? 24.122 113.495 7.627 1.00 101.77 79 PHE A CA 1
ATOM 561 C C . PHE A 1 79 ? 24.916 112.323 7.084 1.00 101.77 79 PHE A C 1
ATOM 562 O O . PHE A 1 79 ? 24.359 111.306 6.675 1.00 101.77 79 PHE A O 1
ATOM 570 N N . SER A 1 80 ? 26.237 112.491 7.102 1.00 132.75 80 SER A N 1
ATOM 571 C CA . SER A 1 80 ? 27.180 111.481 6.640 1.00 132.75 80 SER A CA 1
ATOM 572 C C . SER A 1 80 ? 27.173 110.261 7.564 1.00 132.75 80 SER A C 1
ATOM 573 O O . SER A 1 80 ? 26.885 109.147 7.124 1.00 132.75 80 SER A O 1
ATOM 576 N N . GLU A 1 81 ? 27.490 110.473 8.841 1.00 112.50 81 GLU A N 1
ATOM 577 C CA . GLU A 1 81 ? 27.507 109.382 9.812 1.00 112.50 81 GLU A CA 1
ATOM 578 C C . GLU A 1 81 ? 26.213 108.596 9.698 1.00 112.50 81 GLU A C 1
ATOM 579 O O . GLU A 1 81 ? 26.170 107.412 9.988 1.00 112.50 81 GLU A O 1
ATOM 585 N N . PHE A 1 82 ? 25.151 109.265 9.280 1.00 144.92 82 PHE A N 1
ATOM 586 C CA . PHE A 1 82 ? 23.882 108.593 9.112 1.00 144.92 82 PHE A CA 1
ATOM 587 C C . PHE A 1 82 ? 23.788 108.032 7.711 1.00 144.92 82 PHE A C 1
ATOM 588 O O . PHE A 1 82 ? 23.565 106.841 7.512 1.00 144.92 82 PHE A O 1
ATOM 596 N N . ASN A 1 83 ? 23.925 108.918 6.736 1.00 84.36 83 ASN A N 1
ATOM 597 C CA . ASN A 1 83 ? 23.848 108.525 5.350 1.00 84.36 83 ASN A CA 1
ATOM 598 C C . ASN A 1 83 ? 24.482 107.171 5.212 1.00 84.36 83 ASN A C 1
ATOM 599 O O . ASN A 1 83 ? 24.054 106.357 4.414 1.00 84.36 83 ASN A O 1
ATOM 604 N N . GLU A 1 84 ? 25.504 106.937 6.021 1.00 124.00 84 GLU A N 1
ATOM 605 C CA . GLU A 1 84 ? 26.214 105.672 6.036 1.00 124.00 84 GLU A CA 1
ATOM 606 C C . GLU A 1 84 ? 25.255 104.520 6.394 1.00 124.00 84 GLU A C 1
ATOM 607 O O . GLU A 1 84 ? 24.964 103.655 5.567 1.00 124.00 84 GLU A O 1
ATOM 613 N N . VAL A 1 85 ? 24.747 104.525 7.621 1.00 83.76 85 VAL A N 1
ATOM 614 C CA . VAL A 1 85 ? 23.856 103.471 8.096 1.00 83.76 85 VAL A CA 1
ATOM 615 C C . VAL A 1 85 ? 22.616 103.230 7.257 1.00 83.76 85 VAL A C 1
ATOM 616 O O . VAL A 1 85 ? 22.041 102.150 7.296 1.00 83.76 85 VAL A O 1
ATOM 620 N N . TYR A 1 86 ? 22.195 104.228 6.498 1.00 108.76 86 TYR A N 1
ATOM 621 C CA . TYR A 1 86 ? 20.983 104.076 5.702 1.00 108.76 86 TYR A CA 1
ATOM 622 C C . TYR A 1 86 ? 21.120 102.966 4.699 1.00 108.76 86 TYR A C 1
ATOM 623 O O . TYR A 1 86 ? 20.199 102.179 4.484 1.00 108.76 86 TYR A O 1
ATOM 632 N N . ARG A 1 87 ? 22.287 102.895 4.090 1.00 112.14 87 ARG A N 1
ATOM 633 C CA . ARG A 1 87 ? 22.579 101.926 3.049 1.00 112.14 87 ARG A CA 1
ATOM 634 C C . ARG A 1 87 ? 22.313 100.511 3.537 1.00 112.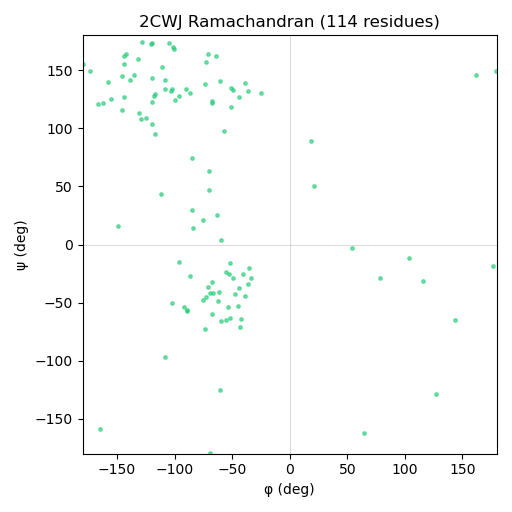14 87 ARG A C 1
ATOM 635 O O . ARG A 1 87 ? 21.429 99.817 3.006 1.00 112.14 87 ARG A O 1
ATOM 643 N N . GLU A 1 88 ? 23.062 100.047 4.520 1.00 139.45 88 GLU A N 1
ATOM 644 C CA . GLU A 1 88 ? 22.921 98.698 5.039 1.00 139.45 88 GLU A CA 1
ATOM 645 C C . GLU A 1 88 ? 21.494 98.161 5.066 1.00 139.45 88 GLU A C 1
ATOM 646 O O . GLU A 1 88 ? 21.288 96.943 5.114 1.00 139.45 88 GLU A O 1
ATOM 652 N N . TYR A 1 89 ? 20.514 99.059 5.020 1.00 103.48 89 TYR A N 1
ATOM 653 C CA . TYR A 1 89 ? 19.112 98.659 5.065 1.00 103.48 89 TYR A CA 1
ATOM 654 C C . TYR A 1 89 ? 18.375 98.673 3.724 1.00 103.48 89 TYR A C 1
ATOM 655 O O . TYR A 1 89 ? 17.702 97.704 3.366 1.00 103.48 89 TYR A O 1
ATOM 664 N N . PHE A 1 90 ? 18.482 99.780 2.994 1.00 133.85 90 PHE A N 1
ATOM 665 C CA . PHE A 1 90 ? 17.806 99.916 1.702 1.00 133.85 90 PHE A CA 1
ATOM 666 C C . PHE A 1 90 ? 18.763 99.653 0.558 1.00 133.85 90 PHE A C 1
ATOM 667 O O . PHE A 1 90 ? 19.802 100.302 0.465 1.00 133.85 90 PHE A O 1
ATOM 675 N N . ASN A 1 91 ? 18.423 98.717 -0.323 1.00 165.67 91 ASN A N 1
ATOM 676 C CA . ASN A 1 91 ? 19.299 98.403 -1.459 1.00 165.67 91 ASN A CA 1
ATOM 677 C C . ASN A 1 91 ? 18.671 98.934 -2.756 1.00 165.67 91 ASN A C 1
ATOM 678 O O . ASN A 1 91 ? 17.443 98.869 -2.926 1.00 165.67 91 ASN A O 1
ATOM 683 N N . ARG A 1 92 ? 19.509 99.462 -3.653 1.00 135.50 92 ARG A N 1
ATOM 684 C CA . ARG A 1 92 ? 19.030 100.026 -4.915 1.00 135.50 92 ARG A CA 1
ATOM 685 C C . ARG A 1 92 ? 17.842 99.257 -5.508 1.00 135.50 92 ARG A C 1
ATOM 686 O O . ARG A 1 92 ? 17.861 98.028 -5.595 1.00 135.50 92 ARG A O 1
ATOM 694 N N . PRO A 1 93 ? 16.782 99.973 -5.920 1.00 94.50 93 PRO A N 1
ATOM 695 C CA . PRO A 1 93 ? 16.613 101.428 -5.867 1.00 94.50 93 PRO A CA 1
ATOM 696 C C . PRO A 1 93 ? 16.458 101.913 -4.424 1.00 94.50 93 PRO A C 1
ATOM 697 O O . PRO A 1 93 ? 16.485 101.117 -3.481 1.00 94.50 93 PRO A O 1
A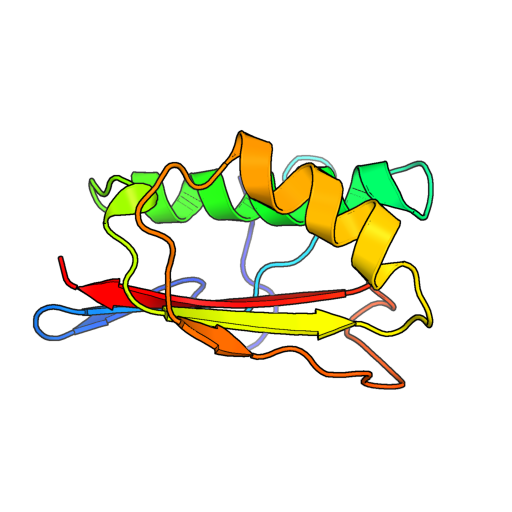TOM 701 N N . TYR A 1 94 ? 16.277 103.217 -4.267 1.00 79.34 94 TYR A N 1
ATOM 702 C CA . TYR A 1 94 ? 16.099 103.817 -2.960 1.00 79.34 94 TYR A CA 1
ATOM 703 C C . TYR A 1 94 ? 14.750 104.505 -2.961 1.00 79.34 94 TYR A C 1
ATOM 704 O O . TYR A 1 94 ? 14.099 104.604 -3.991 1.00 79.34 94 TYR A O 1
ATOM 713 N N . PRO A 1 95 ? 14.305 104.993 -1.800 1.00 144.89 95 PRO A N 1
ATOM 714 C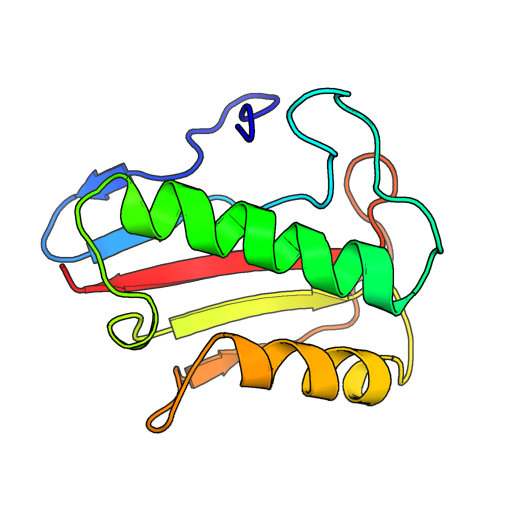 CA . PRO A 1 95 ? 13.010 105.662 -1.747 1.00 144.89 95 PRO A CA 1
ATOM 715 C C . PRO A 1 95 ? 13.184 107.169 -1.676 1.00 144.89 95 PRO A C 1
ATOM 716 O O . PRO A 1 95 ? 13.983 107.643 -0.872 1.00 144.89 95 PRO A O 1
ATOM 720 N N . ALA A 1 96 ? 12.453 107.916 -2.505 1.00 121.74 96 ALA A N 1
ATOM 721 C CA . ALA A 1 96 ? 12.545 109.372 -2.460 1.00 121.74 96 ALA A CA 1
ATOM 722 C C . ALA A 1 96 ? 12.519 109.720 -0.969 1.00 121.74 96 ALA A C 1
ATOM 723 O O . ALA A 1 96 ? 11.620 109.298 -0.246 1.00 121.74 96 ALA A O 1
ATOM 725 N N . ARG A 1 97 ? 13.495 110.479 -0.501 1.00 95.66 97 ARG A N 1
ATOM 726 C CA . ARG A 1 97 ? 13.547 110.759 0.908 1.00 95.66 97 ARG A CA 1
ATOM 727 C C . ARG A 1 97 ? 13.819 112.194 1.233 1.00 95.66 97 ARG A C 1
ATOM 728 O O . ARG A 1 97 ? 14.555 112.870 0.523 1.00 95.66 97 ARG A O 1
ATOM 736 N N . ALA A 1 98 ? 13.224 112.643 2.330 1.00 118.20 98 ALA A N 1
ATOM 737 C CA . ALA A 1 98 ? 13.386 114.008 2.817 1.00 118.20 98 ALA A CA 1
ATOM 738 C C . ALA A 1 98 ? 14.390 113.988 3.943 1.00 118.20 98 ALA A C 1
ATOM 739 O O . ALA A 1 98 ? 14.746 112.933 4.442 1.00 118.20 98 ALA A O 1
ATOM 741 N N . VAL A 1 99 ? 14.846 115.158 4.349 1.00 87.48 99 VAL A N 1
ATOM 742 C CA . VAL A 1 99 ? 15.812 115.236 5.428 1.00 87.48 99 VAL A CA 1
ATOM 743 C C . VAL A 1 99 ? 15.936 116.648 5.942 1.00 87.48 99 VAL A C 1
ATOM 744 O O . VAL A 1 99 ? 16.298 117.563 5.211 1.00 87.48 99 VAL A O 1
ATOM 748 N N . VAL A 1 100 ? 15.650 116.811 7.222 1.00 59.44 100 VAL A N 1
ATOM 749 C CA . VAL A 1 100 ? 15.674 118.115 7.817 1.00 59.44 100 VAL A CA 1
ATOM 750 C C . VAL A 1 100 ? 16.506 118.173 9.056 1.00 59.44 100 VAL A C 1
ATOM 751 O O . VAL A 1 100 ? 16.989 117.170 9.545 1.00 59.44 100 VAL A O 1
ATOM 755 N N . GLY A 1 101 ? 16.655 119.379 9.566 1.00 59.93 101 GLY A N 1
ATOM 756 C CA . GLY A 1 101 ? 17.394 119.567 10.783 1.00 59.93 101 GLY A CA 1
ATOM 757 C C . GLY A 1 101 ? 16.380 120.118 11.750 1.00 59.93 101 GLY A C 1
ATOM 758 O O . GLY A 1 101 ? 16.109 121.305 11.768 1.00 59.93 101 GLY A O 1
ATOM 759 N N . VAL A 1 102 ? 15.780 119.253 12.537 1.00 101.67 102 VAL A N 1
ATOM 760 C CA . VAL A 1 102 ? 14.811 119.717 13.488 1.00 101.67 102 VAL A CA 1
ATOM 761 C C . VAL A 1 102 ? 15.528 120.682 14.412 1.00 101.67 102 VAL A C 1
ATOM 762 O O . VAL A 1 102 ? 16.136 121.641 13.962 1.00 101.67 102 VAL A O 1
ATOM 766 N N . ALA A 1 103 ? 15.460 120.421 15.707 1.00 95.25 103 ALA A N 1
ATOM 767 C CA . ALA A 1 103 ? 16.098 121.263 16.702 1.00 95.25 103 ALA A CA 1
ATOM 768 C C . ALA A 1 103 ? 15.709 120.677 18.028 1.00 95.25 103 ALA A C 1
ATOM 769 O O . ALA A 1 103 ? 16.347 120.933 19.041 1.00 95.25 103 ALA A O 1
ATOM 771 N N . ALA A 1 104 ? 14.651 119.872 17.996 1.00 72.32 104 ALA A N 1
ATOM 772 C CA . ALA A 1 104 ? 14.115 119.226 19.185 1.00 72.32 104 ALA A CA 1
ATOM 773 C C . ALA A 1 104 ? 13.300 117.985 18.837 1.00 72.32 104 ALA A C 1
ATOM 774 O O . ALA A 1 104 ? 12.541 117.994 17.874 1.00 72.32 104 ALA A O 1
ATOM 776 N N . LEU A 1 105 ? 13.449 116.925 19.629 1.00 82.59 105 LEU A N 1
ATOM 777 C CA . LEU A 1 105 ? 12.704 115.693 19.393 1.00 82.59 105 LEU A CA 1
ATOM 778 C C . LEU A 1 105 ? 12.235 114.965 20.637 1.00 82.59 105 LEU A C 1
ATOM 779 O O . LEU A 1 105 ? 12.714 115.219 21.740 1.00 82.59 105 LEU A O 1
ATOM 784 N N . PRO A 1 106 ? 11.279 114.041 20.467 1.00 72.07 106 PRO A N 1
ATOM 785 C CA . PRO A 1 106 ? 10.705 113.233 21.535 1.00 72.07 106 PRO A CA 1
ATOM 786 C C . PRO A 1 106 ? 11.757 112.575 22.428 1.00 72.07 106 PRO A C 1
ATOM 787 O O . PRO A 1 106 ? 12.724 111.998 21.953 1.00 72.07 106 PRO A O 1
ATOM 791 N N . LEU A 1 107 ? 11.564 112.678 23.733 1.00 172.21 107 LEU A N 1
ATOM 792 C CA . LEU A 1 107 ? 12.486 112.092 24.692 1.00 172.21 107 LEU A CA 1
ATOM 793 C C . LEU A 1 107 ? 13.919 112.549 24.462 1.00 172.21 107 LEU A C 1
ATOM 794 O O . LEU A 1 107 ? 14.819 112.209 25.225 1.00 172.21 107 LEU A O 1
ATOM 799 N N . GLY A 1 108 ? 14.123 113.333 23.413 1.00 94.85 108 GLY A N 1
ATOM 800 C CA . GLY A 1 108 ? 15.448 113.828 23.113 1.00 94.85 108 GLY A CA 1
ATOM 801 C C . GLY A 1 108 ? 16.097 113.091 21.962 1.00 94.85 108 GLY A C 1
ATOM 802 O O . GLY A 1 108 ? 17.121 113.528 21.452 1.00 94.85 108 GLY A O 1
ATOM 803 N N . ALA A 1 109 ? 15.493 111.981 21.551 1.00 101.70 109 ALA A N 1
ATOM 804 C CA . ALA A 1 109 ? 15.997 111.143 20.463 1.00 101.70 109 ALA A CA 1
ATOM 805 C C . ALA A 1 109 ? 16.864 111.877 19.455 1.00 101.70 109 ALA A C 1
ATOM 806 O O . ALA A 1 109 ? 16.465 112.925 18.965 1.00 101.70 109 ALA A O 1
ATOM 808 N N . PRO A 1 110 ? 18.059 111.330 19.125 1.00 91.02 110 PRO A N 1
ATOM 809 C CA . PRO A 1 110 ? 19.001 111.926 18.164 1.00 91.02 110 PRO A CA 1
ATOM 810 C C . PRO A 1 110 ? 18.390 112.255 16.803 1.00 91.02 110 PRO A C 1
ATOM 811 O O . PRO A 1 110 ? 18.880 113.141 16.100 1.00 91.02 110 PRO A O 1
ATOM 815 N N . LEU A 1 111 ? 17.322 111.541 16.452 1.00 84.38 111 LEU A N 1
ATOM 816 C CA . LEU A 1 111 ? 16.625 111.733 15.189 1.00 84.38 111 LEU A CA 1
ATOM 817 C C . LEU A 1 111 ? 15.271 111.052 15.273 1.00 84.38 111 LEU A C 1
ATOM 818 O O . LEU A 1 111 ? 14.773 110.809 16.360 1.00 84.38 111 LEU A O 1
ATOM 823 N N . GLU A 1 112 ? 14.673 110.745 14.130 1.00 91.23 112 GLU A N 1
ATOM 824 C CA . GLU A 1 112 ? 13.381 110.073 14.102 1.00 91.23 112 GLU A CA 1
ATOM 825 C C . GLU A 1 112 ? 13.026 109.885 12.663 1.00 91.23 112 GLU A C 1
ATOM 826 O O . GLU A 1 112 ? 13.478 110.642 11.833 1.00 91.23 112 GLU A O 1
ATOM 832 N N . VAL A 1 113 ? 12.193 108.909 12.351 1.00 121.35 113 VAL A N 1
ATOM 833 C CA . VAL A 1 113 ? 11.861 108.693 10.951 1.00 121.35 113 VAL A CA 1
ATOM 834 C C . VAL A 1 113 ? 10.545 108.011 10.596 1.00 121.35 113 VAL A C 1
ATOM 835 O O . VAL A 1 113 ? 10.253 106.905 11.055 1.00 121.35 113 VAL A O 1
ATOM 839 N N . GLU A 1 114 ? 9.763 108.680 9.755 1.00 56.83 114 GLU A N 1
ATOM 840 C CA . GLU A 1 114 ? 8.490 108.149 9.307 1.00 56.83 114 GLU A CA 1
ATOM 841 C C . GLU A 1 114 ? 8.806 107.713 7.912 1.00 56.83 114 GLU A C 1
ATOM 842 O O . GLU A 1 114 ? 9.889 107.981 7.423 1.00 56.83 114 GLU A O 1
ATOM 848 N N . ALA A 1 115 ? 7.871 107.046 7.263 1.00 72.19 115 ALA A N 1
ATOM 849 C CA . ALA A 1 115 ? 8.099 106.597 5.909 1.00 72.19 115 ALA A CA 1
ATOM 850 C C . ALA A 1 115 ? 6.878 105.848 5.448 1.00 72.19 115 ALA A C 1
ATOM 851 O O . ALA A 1 115 ? 6.175 105.231 6.242 1.00 72.19 115 ALA A O 1
ATOM 853 N N . VAL A 1 116 ? 6.620 105.912 4.155 1.00 109.70 116 VAL A N 1
ATOM 854 C CA . VAL A 1 116 ? 5.483 105.222 3.604 1.00 109.70 116 VAL A CA 1
ATOM 855 C C . VAL A 1 116 ? 5.993 104.228 2.578 1.00 109.70 116 VAL A C 1
ATOM 856 O O . VAL A 1 116 ? 7.182 104.201 2.254 1.00 109.70 116 VAL A O 1
ATOM 860 N N . LEU A 1 117 ? 5.095 103.407 2.067 1.00 117.99 117 LEU A N 1
ATOM 861 C CA . LEU A 1 117 ? 5.484 102.396 1.111 1.00 117.99 117 LEU A CA 1
ATOM 862 C C . LEU A 1 117 ? 4.212 101.730 0.607 1.00 117.99 117 LEU A C 1
ATOM 863 O O . LEU A 1 117 ? 3.217 101.651 1.342 1.00 117.99 117 LEU A O 1
ATOM 868 N N . TYR A 1 118 ? 4.231 101.268 -0.642 1.00 167.11 118 TYR A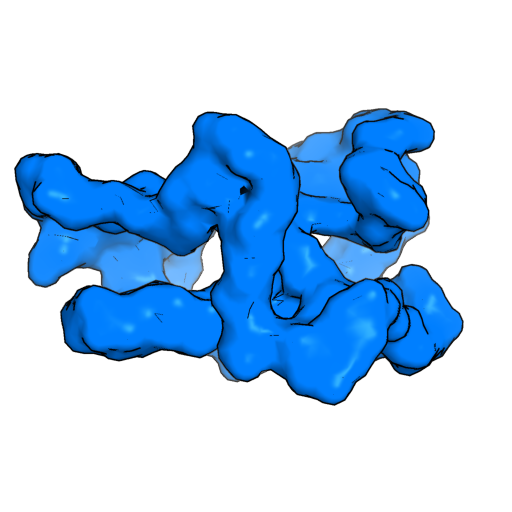 N 1
ATOM 869 C CA . TYR A 1 118 ? 3.060 100.608 -1.219 1.00 167.11 118 TYR A CA 1
ATOM 870 C C . TYR A 1 118 ? 3.155 99.101 -0.920 1.00 167.11 118 TYR A C 1
ATOM 871 O O . TYR A 1 118 ? 4.218 98.508 -1.087 1.00 167.11 118 TYR A O 1
ATOM 880 N N . THR A 1 119 ? 2.055 98.492 -0.471 1.00 190.68 119 THR A N 1
ATOM 881 C CA . THR A 1 119 ? 2.034 97.051 -0.159 1.00 190.68 119 THR A CA 1
ATOM 882 C C . THR A 1 119 ? 1.503 96.196 -1.351 1.00 190.68 119 THR A C 1
ATOM 883 O O . THR A 1 119 ? 1.980 95.046 -1.511 1.00 189.39 119 THR A O 1
#